Protein AF-A0A0K2TNR1-F1 (afdb_monomer_lite)

Organism: Lepeophtheirus salmonis (NCBI:txid72036)

Secondary structure (DSSP, 8-state):
--HHHH-HHHHHTT--EEEE-S-GGGGSHHHHHHHHHTT-EEEEPPTT-TT--HIIIIIGGGG-

pLDDT: mean 79.11, std 8.76, range [55.84, 92.12]

Foldseek 3Di:
DDVCVVCVPCVVVVVDEAEDEPDVVCVPPVNVVVCVVVVHHYDYDDPPCPVPDCCVVPPVVVVD

Radius of gyration: 13.76 Å; chains: 1; bounding box: 32×27×33 Å

InterPro domains:
  IPR036397 Ribonuclease H superfamily [G3DSA:3.30.420.10] (1-64)

Sequence (64 aa):
ENPSKKRPELWKNNSWILYDDYTPSHRVRIVSKLKAKYAINTIDQQPYSPDLPPRDFFFFAKFK

Structure (mmCIF, N/CA/C/O backbone):
data_AF-A0A0K2TNR1-F1
#
_entry.id   AF-A0A0K2TNR1-F1
#
loop_
_atom_site.group_PDB
_atom_site.id
_atom_site.type_symbol
_atom_site.label_atom_id
_atom_site.label_alt_id
_atom_site.label_comp_id
_atom_site.label_asym_id
_atom_site.label_entity_id
_atom_site.label_seq_id
_atom_site.pdbx_PDB_ins_code
_atom_site.Cartn_x
_atom_site.Cartn_y
_atom_site.Cartn_z
_atom_site.occupancy
_atom_site.B_iso_or_equiv
_atom_site.auth_seq_id
_atom_site.auth_comp_id
_atom_site.auth_asym_id
_atom_site.auth_atom_id
_atom_site.pdbx_PDB_model_num
ATOM 1 N N . GLU A 1 1 ? 8.105 4.478 12.623 1.00 55.84 1 GLU A N 1
ATOM 2 C CA . GLU A 1 1 ? 7.060 5.310 13.271 1.00 55.84 1 GLU A CA 1
ATOM 3 C C . GLU A 1 1 ? 5.703 4.974 12.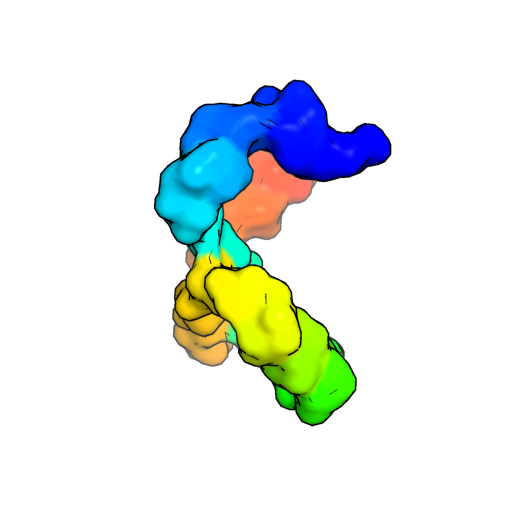653 1.00 55.84 1 GLU A C 1
ATOM 5 O O . GLU A 1 1 ? 5.667 4.715 11.458 1.00 55.84 1 GLU A O 1
ATOM 10 N N . ASN A 1 2 ? 4.616 4.909 13.432 1.00 64.38 2 ASN A N 1
ATOM 11 C CA . ASN A 1 2 ? 3.303 4.502 12.909 1.00 64.38 2 ASN A CA 1
ATOM 12 C C . ASN A 1 2 ? 2.693 5.656 12.078 1.00 64.38 2 ASN A C 1
ATOM 14 O O . ASN A 1 2 ? 2.547 6.747 12.636 1.00 64.38 2 ASN A O 1
ATOM 18 N N . PRO A 1 3 ? 2.353 5.477 10.785 1.00 66.88 3 PRO A N 1
ATOM 19 C CA . PRO A 1 3 ? 1.826 6.552 9.932 1.00 66.88 3 PRO A CA 1
ATOM 20 C C . PRO A 1 3 ? 0.578 7.242 10.503 1.00 66.88 3 PRO A C 1
ATOM 22 O O . PRO A 1 3 ? 0.386 8.437 10.278 1.00 66.88 3 PRO A O 1
ATOM 25 N N . SER A 1 4 ? -0.202 6.538 11.327 1.00 72.06 4 SER A N 1
ATOM 26 C CA . SER A 1 4 ? -1.341 7.093 12.069 1.00 72.06 4 SER A CA 1
ATOM 27 C C . SER A 1 4 ? -0.980 8.203 13.057 1.00 72.06 4 SER A C 1
ATOM 29 O O . SER A 1 4 ? -1.808 9.063 13.335 1.00 72.06 4 SER A O 1
ATOM 31 N N . LYS A 1 5 ? 0.261 8.235 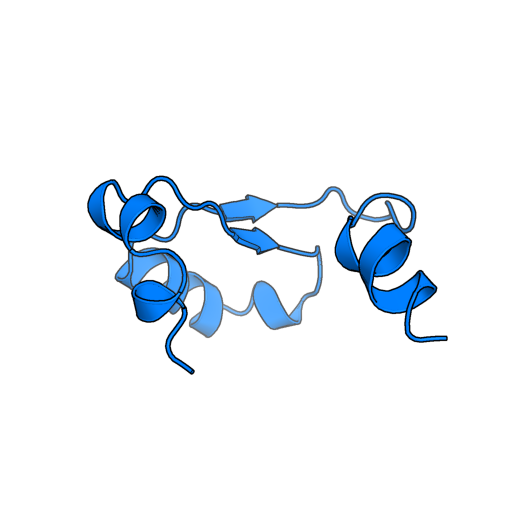13.556 1.00 81.94 5 LYS A N 1
ATOM 32 C CA . LYS A 1 5 ? 0.747 9.296 14.451 1.00 81.94 5 LYS A CA 1
ATOM 33 C C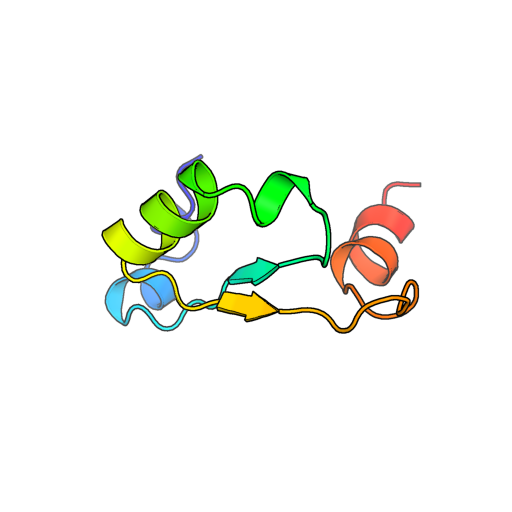 . LYS A 1 5 ? 1.223 10.543 13.706 1.00 81.94 5 LYS A C 1
ATOM 35 O O . LYS A 1 5 ? 1.194 11.623 14.279 1.00 81.94 5 LYS A O 1
ATOM 40 N N . LYS A 1 6 ? 1.682 10.406 12.457 1.00 83.31 6 LYS A N 1
ATOM 41 C CA . LYS A 1 6 ? 2.200 11.535 11.661 1.00 83.31 6 LYS A CA 1
ATOM 42 C C . LYS A 1 6 ? 1.103 12.296 10.925 1.00 83.31 6 LYS A C 1
ATOM 44 O O . LYS A 1 6 ? 1.278 13.484 10.691 1.00 83.31 6 LYS A O 1
ATOM 49 N N . ARG A 1 7 ? 0.023 11.610 10.534 1.00 81.00 7 ARG A N 1
ATOM 50 C CA . ARG A 1 7 ? -1.116 12.194 9.804 1.00 81.00 7 ARG A CA 1
ATOM 51 C C . ARG A 1 7 ? -2.459 11.717 10.367 1.00 81.00 7 ARG A C 1
ATOM 53 O O . ARG A 1 7 ? -3.194 11.006 9.676 1.00 81.00 7 ARG A O 1
ATOM 60 N N . PRO A 1 8 ? -2.764 12.023 11.639 1.00 83.06 8 PRO A N 1
ATOM 61 C CA . PRO A 1 8 ? -3.977 11.548 12.306 1.00 83.06 8 PRO A CA 1
ATOM 62 C C . PRO A 1 8 ? -5.270 11.972 11.589 1.00 83.06 8 PRO A C 1
ATOM 64 O O . PRO A 1 8 ? -6.259 11.243 11.627 1.00 83.06 8 PRO A O 1
ATOM 67 N N . GLU A 1 9 ? -5.266 13.107 10.892 1.00 85.94 9 GLU A N 1
ATOM 68 C CA . GLU A 1 9 ? -6.394 13.640 10.127 1.00 85.94 9 GLU A CA 1
ATOM 69 C C . GLU A 1 9 ? -6.830 12.723 8.976 1.00 85.94 9 GLU A C 1
ATOM 71 O O . GLU A 1 9 ? -8.023 12.487 8.789 1.00 85.94 9 GLU A O 1
ATOM 76 N N . LEU A 1 10 ? -5.872 12.136 8.254 1.00 81.12 10 LEU A N 1
ATOM 77 C CA . LEU A 1 10 ? -6.160 11.228 7.142 1.00 81.12 10 LEU A CA 1
ATOM 78 C C . LEU A 1 10 ? -6.690 9.876 7.631 1.00 81.12 10 LEU A C 1
ATOM 80 O O . LEU A 1 10 ? -7.518 9.253 6.965 1.00 81.12 10 LEU A O 1
ATOM 84 N N . TRP A 1 11 ? -6.232 9.440 8.807 1.00 80.44 11 TRP A N 1
ATOM 85 C CA . TRP A 1 11 ? -6.680 8.206 9.453 1.00 80.44 11 TRP A CA 1
ATOM 86 C C . TRP A 1 11 ? -8.076 8.343 10.061 1.00 80.44 11 TRP A C 1
ATOM 88 O O . TRP A 1 11 ? -8.876 7.421 9.933 1.00 80.44 11 TRP A O 1
ATOM 98 N N . LYS A 1 12 ? -8.398 9.495 10.667 1.00 81.06 12 LYS A N 1
ATOM 99 C CA . LYS A 1 12 ? -9.707 9.750 11.291 1.00 81.06 12 LYS A CA 1
ATOM 100 C C . LYS A 1 12 ? -10.866 9.622 10.299 1.00 81.06 12 LYS A C 1
ATOM 102 O O . LYS A 1 12 ? -11.917 9.106 10.660 1.00 81.06 12 LYS A O 1
ATOM 107 N N . ASN A 1 13 ? -10.648 10.047 9.057 1.00 82.19 13 ASN A N 1
ATOM 108 C CA . ASN A 1 13 ? -11.671 10.044 8.009 1.00 82.19 13 ASN A CA 1
ATOM 109 C C . ASN A 1 13 ? -11.498 8.892 7.000 1.00 82.19 13 ASN A C 1
ATOM 111 O O . ASN A 1 13 ? -12.184 8.870 5.980 1.00 82.19 13 ASN A O 1
ATOM 115 N N . ASN A 1 14 ? -10.539 7.985 7.236 1.00 80.88 14 ASN A N 1
ATOM 116 C CA . ASN A 1 14 ? -10.108 6.935 6.303 1.00 80.88 14 ASN A CA 1
ATOM 117 C C . ASN A 1 14 ? -9.946 7.425 4.845 1.00 80.88 14 ASN A C 1
ATOM 119 O O . ASN A 1 14 ? -10.210 6.700 3.889 1.00 80.88 14 ASN A O 1
ATOM 123 N N . SER A 1 15 ? -9.549 8.689 4.676 1.00 84.62 15 SER A N 1
ATOM 124 C CA . SER A 1 15 ? -9.494 9.367 3.372 1.00 84.62 15 SER A CA 1
ATOM 125 C C . SER A 1 15 ? -8.137 9.210 2.691 1.00 84.62 15 SER A C 1
ATOM 127 O O . SER A 1 15 ? -7.903 9.769 1.623 1.00 84.62 15 SER A O 1
ATOM 129 N N . TRP A 1 16 ? -7.213 8.485 3.322 1.00 85.69 16 TRP A N 1
ATOM 130 C CA . TRP A 1 16 ? -5.936 8.154 2.715 1.00 85.69 16 TRP A CA 1
ATOM 131 C C . TRP A 1 16 ? -6.133 7.082 1.645 1.00 85.69 16 TRP A C 1
ATOM 133 O O . TRP A 1 16 ? -6.945 6.167 1.789 1.00 85.69 16 TRP A O 1
ATOM 143 N N . ILE A 1 17 ? -5.371 7.214 0.566 1.00 87.25 17 ILE A N 1
ATOM 144 C CA . ILE A 1 17 ? -5.387 6.285 -0.555 1.00 87.25 17 ILE A CA 1
ATOM 145 C C . ILE A 1 17 ? -3.966 5.776 -0.741 1.00 87.25 17 ILE A C 1
ATOM 147 O O . ILE A 1 17 ? -3.009 6.552 -0.783 1.00 87.25 17 ILE A O 1
ATOM 151 N N . LEU A 1 18 ? -3.831 4.461 -0.832 1.00 86.56 18 LEU A N 1
ATOM 152 C CA . LEU A 1 18 ? -2.581 3.805 -1.151 1.00 86.56 18 LEU A CA 1
ATOM 153 C C . LEU A 1 18 ? -2.420 3.769 -2.673 1.00 86.56 18 LEU A C 1
ATOM 155 O O . LEU A 1 18 ? -3.158 3.072 -3.365 1.00 86.56 18 LEU A O 1
ATOM 159 N N . TYR A 1 19 ? -1.455 4.526 -3.185 1.00 85.50 19 TYR A N 1
ATOM 160 C CA . TYR A 1 19 ? -1.015 4.394 -4.570 1.00 85.50 19 TYR A CA 1
ATOM 161 C C . TYR A 1 19 ? -0.113 3.166 -4.681 1.00 85.50 19 TYR A C 1
ATOM 163 O O . TYR A 1 19 ? 0.926 3.117 -4.012 1.00 85.50 19 TYR A O 1
ATOM 171 N N . ASP A 1 20 ? -0.529 2.181 -5.472 1.00 81.94 20 ASP A N 1
ATOM 172 C CA . ASP A 1 20 ? 0.186 0.920 -5.631 1.00 81.94 20 ASP A CA 1
ATOM 173 C C . ASP A 1 20 ? 0.776 0.784 -7.034 1.00 81.94 20 ASP A C 1
ATOM 175 O O . ASP A 1 20 ? 0.126 1.093 -8.037 1.00 81.94 20 ASP A O 1
ATOM 179 N N . ASP A 1 21 ? 2.016 0.312 -7.092 1.00 78.25 21 ASP A N 1
ATOM 180 C CA . ASP A 1 21 ? 2.669 0.014 -8.358 1.00 78.25 21 ASP A CA 1
ATOM 181 C C . ASP A 1 21 ? 2.105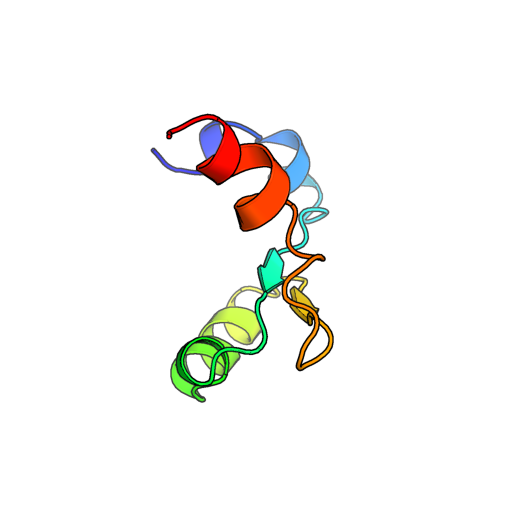 -1.287 -8.959 1.00 78.25 21 ASP A C 1
ATOM 183 O O . ASP A 1 21 ? 1.455 -2.107 -8.304 1.00 78.25 21 ASP A O 1
ATOM 187 N N . TYR A 1 22 ? 2.341 -1.501 -10.251 1.00 78.31 22 TYR A N 1
ATOM 188 C CA . TYR A 1 22 ? 1.875 -2.707 -10.940 1.00 78.31 22 TYR A CA 1
ATOM 189 C C . TYR A 1 22 ? 2.743 -3.946 -10.612 1.00 78.31 22 TYR A C 1
ATOM 191 O O . TYR A 1 22 ? 2.816 -4.885 -11.404 1.00 78.31 22 TYR A O 1
ATOM 199 N N . THR A 1 23 ? 3.460 -3.992 -9.484 1.00 80.50 23 THR A N 1
ATOM 200 C CA . THR A 1 23 ? 4.360 -5.123 -9.226 1.00 80.50 23 THR A CA 1
ATOM 201 C C . THR A 1 23 ? 3.585 -6.391 -8.834 1.00 80.50 23 THR A C 1
ATOM 203 O O . THR A 1 23 ? 2.624 -6.341 -8.056 1.00 80.50 23 THR A O 1
ATOM 206 N N . PRO A 1 24 ? 3.998 -7.579 -9.326 1.00 81.12 24 PRO A N 1
ATOM 207 C CA . PRO A 1 24 ? 3.347 -8.844 -8.975 1.00 81.12 24 PRO A CA 1
ATOM 208 C C . PRO A 1 24 ? 3.307 -9.101 -7.464 1.00 81.12 24 PRO A C 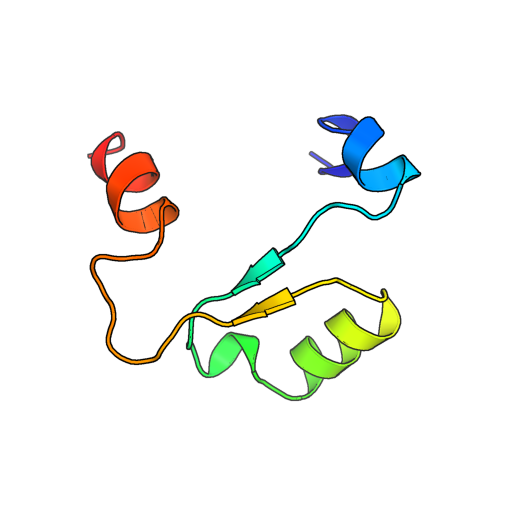1
ATOM 210 O O . PRO A 1 24 ? 2.328 -9.641 -6.952 1.00 81.12 24 PRO A O 1
ATOM 213 N N . SER A 1 25 ? 4.342 -8.663 -6.744 1.00 82.31 25 SER A N 1
ATOM 214 C CA . SER A 1 25 ? 4.484 -8.820 -5.295 1.00 82.31 25 SER A CA 1
ATOM 215 C C . SER A 1 25 ? 3.351 -8.156 -4.507 1.00 82.31 25 SER A C 1
ATOM 217 O O . SER A 1 25 ? 2.851 -8.740 -3.545 1.00 82.31 25 SER A O 1
ATOM 219 N N . HIS A 1 26 ? 2.880 -6.977 -4.926 1.00 79.38 26 HIS A N 1
ATOM 220 C CA . HIS A 1 26 ? 1.799 -6.259 -4.236 1.00 79.38 26 HIS A CA 1
ATOM 221 C C . HIS A 1 26 ? 0.391 -6.768 -4.582 1.00 79.38 26 HIS A C 1
ATOM 223 O O . HIS A 1 26 ? -0.592 -6.429 -3.909 1.00 79.38 26 HIS A O 1
ATOM 229 N N . ARG A 1 27 ? 0.303 -7.631 -5.599 1.00 79.19 27 ARG A N 1
ATOM 230 C CA . ARG A 1 27 ? -0.927 -8.262 -6.097 1.00 79.19 27 ARG A CA 1
ATOM 231 C C . ARG A 1 27 ? -1.076 -9.715 -5.662 1.00 79.19 27 ARG A C 1
ATOM 233 O O . ARG A 1 27 ? -2.079 -10.358 -5.972 1.00 79.19 27 ARG A O 1
ATOM 240 N N . VAL A 1 28 ? -0.104 -10.243 -4.917 1.00 89.50 28 VAL A N 1
ATOM 241 C CA . VAL A 1 28 ? -0.214 -11.570 -4.312 1.00 89.50 28 VAL A CA 1
ATOM 242 C C . VAL A 1 28 ? -1.443 -11.609 -3.407 1.00 89.50 28 VAL A C 1
ATOM 244 O O . VAL A 1 28 ? -1.708 -10.694 -2.628 1.00 89.50 28 VAL A O 1
ATOM 247 N N . ARG A 1 29 ? -2.171 -12.728 -3.456 1.00 87.44 29 ARG A N 1
ATOM 248 C CA . ARG A 1 29 ? -3.439 -12.942 -2.743 1.00 87.44 29 ARG A CA 1
ATOM 249 C C . ARG A 1 29 ? -3.386 -12.602 -1.250 1.00 87.44 29 ARG A C 1
ATOM 251 O O . ARG A 1 29 ? -4.393 -12.180 -0.692 1.00 87.44 29 ARG A O 1
ATOM 258 N N . ILE A 1 30 ? -2.239 -12.794 -0.598 1.00 90.69 30 ILE A N 1
ATOM 259 C CA . ILE A 1 30 ? -2.028 -12.439 0.814 1.00 90.69 30 ILE A CA 1
ATOM 260 C C . ILE A 1 30 ? -2.127 -10.920 1.009 1.00 90.69 30 ILE A C 1
ATOM 262 O O . ILE A 1 30 ? -2.843 -10.464 1.898 1.00 90.69 30 ILE A O 1
ATOM 266 N N . VAL A 1 31 ? -1.474 -10.142 0.144 1.00 88.56 31 VAL A N 1
ATOM 267 C CA . VAL A 1 31 ? -1.485 -8.675 0.182 1.00 88.56 31 VAL A CA 1
ATOM 268 C C . VAL A 1 31 ? -2.876 -8.140 -0.152 1.00 88.56 31 VAL A C 1
ATOM 270 O O . VAL A 1 31 ? -3.386 -7.284 0.568 1.00 88.56 31 VAL A O 1
ATOM 273 N N . SER A 1 32 ? -3.549 -8.696 -1.164 1.00 87.25 32 SER A N 1
ATOM 274 C CA . SER A 1 32 ? -4.929 -8.315 -1.498 1.00 87.25 32 SER A CA 1
ATOM 275 C C . SER A 1 32 ? -5.902 -8.604 -0.352 1.00 87.25 32 SER A C 1
ATOM 277 O O . SER A 1 32 ? -6.733 -7.762 -0.018 1.00 87.25 32 SER A O 1
ATOM 279 N N . LYS A 1 33 ? -5.774 -9.765 0.310 1.00 92.12 33 LYS A N 1
ATOM 280 C CA . LYS A 1 33 ? -6.569 -10.099 1.504 1.00 92.12 33 LYS A CA 1
ATOM 281 C C . LYS A 1 33 ? -6.306 -9.130 2.652 1.00 92.12 33 LYS A C 1
ATOM 283 O O . LYS A 1 33 ? -7.242 -8.759 3.352 1.00 92.12 33 LYS A O 1
ATOM 288 N N . LEU A 1 34 ? -5.053 -8.724 2.847 1.00 90.75 34 LEU A N 1
ATOM 289 C CA . LEU A 1 34 ? -4.690 -7.756 3.876 1.00 90.75 34 LEU A CA 1
ATOM 290 C C . LEU A 1 34 ? -5.305 -6.381 3.581 1.00 90.75 34 LEU A C 1
ATOM 292 O O . LEU A 1 34 ? -5.945 -5.812 4.459 1.00 90.75 34 LEU A O 1
ATOM 296 N N . LYS A 1 35 ? -5.205 -5.893 2.340 1.00 88.88 35 LYS A N 1
ATOM 297 C CA . LYS A 1 35 ? -5.838 -4.636 1.903 1.00 88.88 35 LYS A CA 1
ATOM 298 C C . LYS A 1 35 ? -7.352 -4.649 2.119 1.00 88.88 35 LYS A C 1
ATOM 300 O O . LYS A 1 35 ? -7.889 -3.712 2.704 1.00 88.88 35 LYS A O 1
ATOM 305 N N . ALA A 1 36 ? -8.014 -5.744 1.743 1.00 89.38 36 ALA A N 1
ATOM 306 C CA . ALA A 1 36 ? -9.449 -5.920 1.952 1.00 89.38 36 ALA A CA 1
ATOM 307 C C . ALA A 1 36 ? -9.826 -5.964 3.444 1.00 89.38 36 ALA A C 1
ATOM 309 O O . ALA A 1 36 ? -10.782 -5.310 3.851 1.00 89.38 36 ALA A O 1
ATOM 310 N N . LYS A 1 37 ? -9.054 -6.679 4.279 1.00 91.75 37 LYS A N 1
ATOM 311 C CA . LYS A 1 37 ? -9.293 -6.785 5.731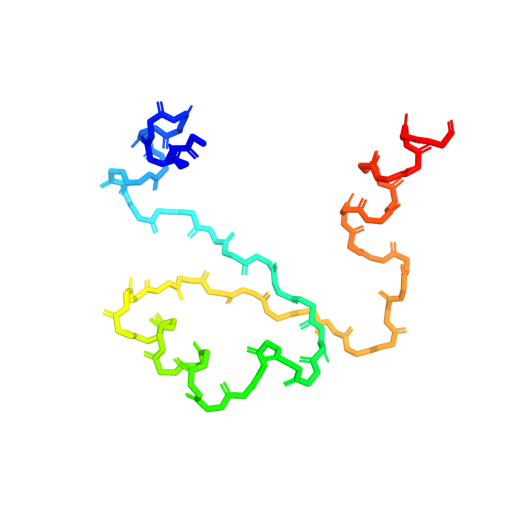 1.00 91.75 37 LYS A CA 1
ATOM 312 C C . LYS A 1 37 ? -9.299 -5.422 6.425 1.00 91.75 37 LYS A C 1
ATOM 314 O O . LYS A 1 37 ? -10.057 -5.227 7.368 1.00 91.75 37 LYS A O 1
ATOM 319 N N . TYR A 1 38 ? -8.444 -4.508 5.977 1.00 87.31 38 TYR A N 1
ATOM 320 C CA . TYR A 1 38 ? -8.312 -3.171 6.555 1.00 87.31 38 TYR A CA 1
ATOM 321 C C . TYR A 1 38 ? -9.078 -2.090 5.780 1.00 87.31 38 TYR A C 1
ATOM 323 O O . TYR A 1 38 ? -8.899 -0.916 6.086 1.00 87.31 38 TYR A O 1
ATOM 331 N N . ALA A 1 39 ? -9.911 -2.465 4.797 1.00 87.56 39 ALA A N 1
ATOM 332 C CA . ALA A 1 39 ? -10.644 -1.533 3.934 1.00 87.56 39 ALA A CA 1
ATOM 333 C C . ALA A 1 39 ? -9.746 -0.402 3.391 1.00 87.56 39 ALA A C 1
ATOM 335 O O . ALA A 1 39 ? -10.095 0.780 3.429 1.00 87.56 39 ALA A O 1
ATOM 336 N N . ILE A 1 40 ? -8.545 -0.778 2.942 1.00 87.50 40 ILE A N 1
ATOM 337 C CA . ILE A 1 40 ? -7.565 0.169 2.415 1.00 87.50 40 ILE A CA 1
ATOM 338 C C . ILE A 1 40 ? -8.022 0.595 1.027 1.00 87.50 40 ILE A C 1
ATOM 340 O O . ILE A 1 40 ? -8.119 -0.234 0.123 1.00 87.50 40 ILE A O 1
ATOM 344 N N . ASN A 1 41 ? -8.252 1.893 0.853 1.00 87.62 41 ASN A N 1
ATOM 345 C CA . ASN A 1 41 ? -8.500 2.471 -0.459 1.00 87.62 41 ASN A CA 1
ATOM 346 C C . ASN A 1 41 ? -7.208 2.405 -1.278 1.00 87.62 41 ASN A C 1
ATOM 348 O O . ASN A 1 41 ? -6.181 2.929 -0.845 1.00 87.62 41 ASN A O 1
ATOM 352 N N . THR A 1 42 ? -7.245 1.773 -2.448 1.00 87.19 42 THR A N 1
ATOM 353 C CA . THR A 1 42 ? -6.085 1.642 -3.339 1.00 87.19 42 THR A CA 1
ATOM 354 C C . THR A 1 42 ? -6.371 2.246 -4.705 1.00 87.19 42 THR A C 1
ATOM 356 O O . THR A 1 42 ? -7.452 2.041 -5.252 1.00 87.19 42 THR A O 1
ATOM 359 N N . ILE A 1 43 ? -5.389 2.947 -5.270 1.00 86.62 43 ILE A N 1
ATOM 360 C CA . ILE A 1 43 ? -5.361 3.326 -6.687 1.00 86.62 43 ILE A CA 1
ATOM 361 C C . ILE A 1 43 ? -4.248 2.520 -7.344 1.00 86.62 43 ILE A C 1
ATOM 363 O O . ILE A 1 43 ? -3.091 2.624 -6.937 1.00 86.62 43 ILE A O 1
ATOM 367 N N . ASP A 1 44 ? -4.614 1.736 -8.354 1.00 81.25 44 ASP A N 1
ATOM 368 C CA . ASP A 1 44 ? -3.661 0.968 -9.146 1.00 81.25 44 ASP A CA 1
ATOM 369 C C . ASP A 1 44 ? -3.004 1.855 -10.210 1.00 81.25 44 ASP A C 1
ATOM 371 O O . ASP A 1 44 ? -3.677 2.585 -10.944 1.00 81.25 44 ASP A O 1
ATOM 375 N N . GLN A 1 45 ? -1.682 1.752 -10.331 1.00 79.69 45 GLN A N 1
ATOM 376 C CA . GLN A 1 45 ? -0.934 2.353 -11.429 1.00 79.69 45 GLN A CA 1
ATOM 377 C C . GLN A 1 45 ? -1.164 1.597 -12.750 1.00 79.69 45 GLN A C 1
ATOM 379 O O . GLN A 1 45 ? -1.269 0.366 -12.783 1.00 79.69 45 GLN A O 1
ATOM 384 N N . GLN A 1 46 ? -1.193 2.338 -13.862 1.00 75.75 46 GLN A N 1
ATOM 385 C CA . GLN A 1 46 ? -1.223 1.752 -15.201 1.00 75.75 46 GLN A CA 1
ATOM 386 C C . GLN A 1 46 ? 0.089 0.999 -15.503 1.00 75.75 46 GLN A C 1
ATOM 388 O O . GLN A 1 46 ? 1.175 1.499 -15.194 1.00 75.75 46 GLN A O 1
ATOM 393 N N . PRO A 1 47 ? 0.021 -0.202 -16.104 1.00 69.38 47 PRO A N 1
ATOM 394 C CA . PRO A 1 47 ? 1.217 -0.949 -16.476 1.00 69.38 47 PRO A CA 1
ATOM 395 C C . PRO A 1 47 ? 2.045 -0.191 -17.529 1.00 69.38 47 PRO A C 1
ATOM 397 O O . PRO A 1 47 ? 1.488 0.434 -18.426 1.00 69.38 47 PRO A O 1
ATOM 400 N N . TYR A 1 48 ? 3.377 -0.290 -17.429 1.00 66.75 48 TYR A N 1
ATOM 401 C CA . TYR A 1 48 ? 4.365 0.308 -18.352 1.00 66.75 48 TYR A CA 1
ATOM 402 C C . TYR A 1 48 ? 4.438 1.840 -18.375 1.00 66.75 48 TYR A C 1
ATOM 404 O O . TYR A 1 48 ? 4.855 2.434 -19.366 1.00 66.75 48 TYR A O 1
ATOM 412 N N . SER A 1 49 ? 4.120 2.473 -17.250 1.00 67.75 49 SER A N 1
ATOM 413 C CA . SER A 1 49 ? 4.272 3.914 -17.051 1.00 67.75 49 SER A CA 1
ATOM 414 C C . SER A 1 49 ? 5.380 4.230 -16.032 1.00 67.75 49 SER A C 1
ATOM 416 O O . SER A 1 49 ? 5.073 4.557 -14.883 1.00 67.75 49 SER A O 1
ATOM 418 N N . PRO A 1 50 ? 6.668 4.103 -16.410 1.00 61.25 50 PRO A N 1
ATOM 419 C CA . PRO A 1 50 ? 7.799 4.355 -15.512 1.00 61.25 50 PRO A CA 1
ATOM 420 C C . PRO A 1 50 ? 7.948 5.835 -15.123 1.00 61.25 50 PRO A C 1
ATOM 422 O O . PRO A 1 50 ? 8.511 6.129 -14.075 1.00 61.25 50 PRO A O 1
ATOM 425 N N . ASP A 1 51 ? 7.384 6.757 -15.906 1.00 63.97 51 ASP A N 1
ATOM 426 C CA . ASP A 1 51 ? 7.484 8.206 -15.667 1.00 63.97 51 ASP A CA 1
ATOM 427 C C . ASP A 1 51 ? 6.470 8.735 -14.633 1.00 63.97 51 ASP A C 1
ATOM 429 O O . ASP A 1 51 ? 6.462 9.920 -14.302 1.00 63.97 51 ASP A O 1
ATOM 433 N N . LEU A 1 52 ? 5.570 7.875 -14.145 1.00 64.88 52 LEU A N 1
ATOM 434 C CA . LEU A 1 52 ? 4.359 8.277 -13.425 1.00 64.88 52 LEU A CA 1
ATOM 435 C C . LEU A 1 52 ? 4.376 8.177 -11.894 1.00 64.88 52 LEU A C 1
ATOM 437 O O . LEU A 1 52 ? 3.648 8.966 -11.286 1.00 64.88 52 LEU A O 1
ATOM 441 N N . PRO A 1 53 ? 5.129 7.283 -11.220 1.00 69.50 53 PRO A N 1
ATOM 442 C CA . PRO A 1 53 ? 5.062 7.241 -9.773 1.00 69.50 53 PRO A CA 1
ATOM 443 C C . PRO A 1 53 ? 5.753 8.487 -9.201 1.00 69.50 53 PRO A C 1
ATOM 445 O O . PRO A 1 53 ? 6.961 8.670 -9.391 1.00 69.50 53 PRO A O 1
ATOM 448 N N . PRO A 1 54 ? 5.048 9.310 -8.398 1.00 69.62 54 PRO A N 1
ATOM 449 C CA . PRO A 1 54 ? 5.653 10.466 -7.733 1.00 69.62 54 PRO A CA 1
ATOM 450 C C . PRO A 1 54 ? 6.862 10.072 -6.874 1.00 69.62 54 PRO A C 1
ATOM 452 O O . PRO A 1 54 ? 7.749 10.880 -6.613 1.00 69.62 54 PRO A O 1
ATOM 455 N N . ARG A 1 55 ? 6.916 8.809 -6.437 1.00 74.69 55 ARG A N 1
ATOM 456 C CA . ARG A 1 55 ? 8.035 8.252 -5.682 1.00 74.69 55 ARG A CA 1
ATOM 457 C C . ARG A 1 55 ? 9.337 8.241 -6.493 1.00 74.69 55 ARG A C 1
ATOM 459 O O . ARG A 1 55 ? 10.337 8.759 -6.004 1.00 74.69 55 ARG A O 1
ATOM 466 N N . ASP A 1 56 ? 9.331 7.702 -7.706 1.00 73.31 56 ASP A N 1
ATOM 467 C CA . ASP A 1 56 ? 10.562 7.541 -8.489 1.00 73.31 56 ASP A CA 1
ATOM 468 C C . ASP A 1 56 ? 11.025 8.876 -9.082 1.00 73.31 56 ASP A C 1
ATOM 470 O O . ASP A 1 56 ? 12.212 9.201 -9.027 1.00 73.31 56 ASP A O 1
ATOM 474 N N . PHE A 1 57 ? 10.081 9.710 -9.530 1.00 69.06 57 PHE A N 1
ATOM 475 C CA . PHE A 1 57 ? 10.385 11.017 -10.114 1.00 69.06 57 PHE A CA 1
ATOM 476 C C . PHE A 1 57 ? 10.750 12.103 -9.087 1.00 69.06 57 PHE A C 1
ATOM 478 O O . PHE A 1 57 ? 11.654 12.895 -9.330 1.00 69.06 57 PHE A O 1
ATOM 485 N N . PHE A 1 58 ? 10.057 12.187 -7.946 1.00 71.50 58 PHE A N 1
ATOM 486 C CA . PHE A 1 58 ? 10.243 13.297 -6.999 1.00 71.50 58 PHE A CA 1
ATOM 487 C C . PHE A 1 58 ? 10.998 12.897 -5.736 1.00 71.50 58 PHE A C 1
ATOM 489 O O . PHE A 1 58 ? 11.803 13.682 -5.233 1.00 71.50 58 PHE A O 1
ATOM 496 N N . PHE A 1 59 ? 10.722 11.709 -5.191 1.00 74.19 59 PHE A N 1
ATOM 497 C CA . PHE A 1 59 ? 11.344 11.278 -3.944 1.00 74.19 59 PHE A CA 1
ATOM 498 C C . PHE A 1 59 ? 12.762 10.778 -4.218 1.00 74.19 59 PHE A C 1
ATOM 500 O O . PHE A 1 59 ? 13.716 11.428 -3.803 1.00 74.19 59 PHE A O 1
ATOM 507 N N . PHE A 1 60 ? 12.932 9.695 -4.981 1.00 74.81 60 PHE A N 1
ATOM 508 C CA . PHE A 1 60 ? 14.255 9.098 -5.195 1.00 74.81 60 PHE A CA 1
ATOM 509 C C . PHE A 1 60 ? 15.199 9.949 -6.046 1.00 74.81 60 PHE A C 1
ATOM 511 O O . PHE A 1 60 ? 16.401 9.930 -5.794 1.00 74.81 60 PHE A O 1
ATOM 518 N N . ALA A 1 61 ? 14.686 10.764 -6.972 1.00 77.50 61 ALA A N 1
ATOM 519 C CA . ALA A 1 61 ? 15.516 11.717 -7.711 1.00 77.50 61 ALA A CA 1
ATOM 520 C C . ALA A 1 61 ? 16.234 12.731 -6.799 1.00 77.50 61 ALA A C 1
ATOM 522 O O . ALA A 1 61 ? 17.310 13.207 -7.147 1.00 77.50 61 ALA A O 1
ATOM 523 N N . LYS A 1 62 ? 15.662 13.045 -5.627 1.00 76.12 62 LYS A N 1
ATOM 524 C CA . LYS A 1 62 ? 16.254 13.958 -4.636 1.00 76.12 62 LYS A CA 1
ATOM 525 C C . LYS A 1 62 ? 17.201 13.283 -3.644 1.00 76.12 62 LYS A C 1
ATOM 527 O O . LYS A 1 62 ? 17.899 13.988 -2.925 1.00 76.12 62 LYS A O 1
ATOM 532 N N . PHE A 1 63 ? 17.208 11.953 -3.582 1.00 71.94 63 PHE A N 1
ATOM 533 C CA . PHE A 1 63 ? 18.106 11.171 -2.721 1.00 71.94 63 PHE A CA 1
ATOM 534 C C . PHE A 1 63 ? 19.325 10.630 -3.477 1.00 71.94 63 PHE A C 1
ATOM 536 O O . PHE A 1 63 ? 19.990 9.720 -2.984 1.00 71.94 63 PHE A O 1
ATOM 543 N N . LYS A 1 64 ? 19.578 11.153 -4.678 1.00 59.25 64 LYS A N 1
ATOM 544 C CA . LYS A 1 64 ? 20.669 10.729 -5.549 1.00 59.25 64 LYS A CA 1
ATOM 545 C C . LYS A 1 64 ? 21.941 11.527 -5.299 1.00 59.25 64 LYS A C 1
ATOM 547 O O . LYS A 1 64 ? 21.821 12.740 -5.021 1.00 59.25 64 LYS A O 1
#